Protein AF-A0A6N4TFT9-F1 (afdb_monomer_lite)

Secondary structure (DSSP, 8-state):
------EEEEEEEEEEETTEE--S-EEEEEETT-SS-SEEEE--TTSB---EEEEE--GGGGGSTT---SEEEEEEEE-TTB-EEEEEEEEE-TT-EEEEEEE--B-SS--EEEEEPPP----------

Organism: NCBI:txid2583452

Radius of gyration: 16.47 Å; chains: 1; bounding box: 48×40×41 Å

Structure (mmCIF, N/CA/C/O backbone):
data_AF-A0A6N4TFT9-F1
#
_entry.id   AF-A0A6N4TFT9-F1
#
loop_
_atom_site.group_PDB
_atom_site.id
_atom_site.type_symbol
_atom_site.label_atom_id
_atom_site.label_alt_id
_atom_site.label_comp_id
_atom_site.label_asym_id
_atom_site.label_entity_id
_atom_site.label_seq_id
_atom_site.pdbx_PDB_ins_code
_atom_site.Cartn_x
_atom_site.Cartn_y
_atom_site.Cartn_z
_atom_site.occupancy
_atom_site.B_iso_or_equiv
_atom_site.auth_seq_id
_atom_site.auth_comp_id
_atom_site.auth_asym_id
_atom_site.auth_atom_id
_atom_site.pdbx_PDB_model_num
ATOM 1 N N . MET A 1 1 ? 24.137 4.441 -13.137 1.00 48.81 1 MET A N 1
ATOM 2 C CA . MET A 1 1 ? 23.197 4.115 -14.230 1.00 48.81 1 MET A CA 1
ATOM 3 C C . MET A 1 1 ? 21.850 4.702 -13.858 1.00 48.81 1 MET A C 1
ATOM 5 O O . MET A 1 1 ? 21.406 4.487 -12.738 1.00 48.81 1 MET A O 1
ATOM 9 N N . GLU A 1 2 ? 21.261 5.510 -14.731 1.00 55.53 2 GLU A N 1
ATOM 10 C CA . GLU A 1 2 ? 19.994 6.19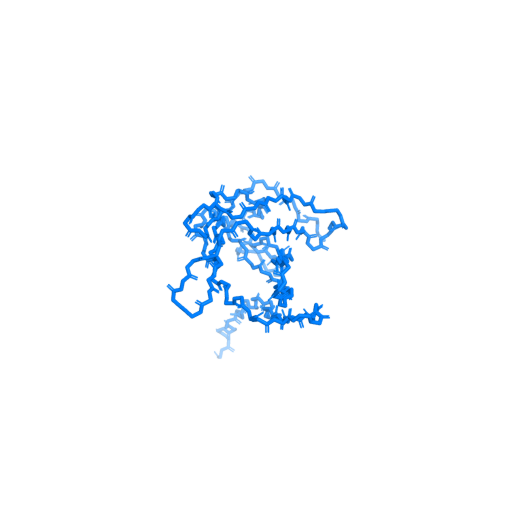4 -14.469 1.00 55.53 2 GLU A CA 1
ATOM 11 C C . GLU A 1 2 ? 18.829 5.234 -14.741 1.00 55.53 2 GLU A C 1
ATOM 13 O O . GLU A 1 2 ? 18.685 4.687 -15.836 1.00 55.53 2 GLU A O 1
ATOM 18 N N . VAL A 1 3 ? 18.009 4.957 -13.727 1.00 57.91 3 VAL A N 1
ATOM 19 C CA . VAL A 1 3 ? 16.847 4.082 -13.900 1.00 57.91 3 VAL A CA 1
ATOM 20 C C . VAL A 1 3 ? 15.719 4.903 -14.518 1.00 57.91 3 VAL A C 1
ATOM 22 O O . VAL A 1 3 ? 14.981 5.581 -13.807 1.00 57.91 3 VAL A O 1
ATOM 25 N N . VAL A 1 4 ? 15.605 4.810 -15.841 1.00 66.50 4 VAL A N 1
ATOM 26 C CA . VAL A 1 4 ? 14.468 5.312 -16.625 1.00 66.50 4 VAL A CA 1
ATOM 27 C C . VAL A 1 4 ? 13.208 4.484 -16.315 1.00 66.50 4 VAL A C 1
ATOM 29 O O . VAL A 1 4 ? 13.275 3.248 -16.336 1.00 66.50 4 VAL A O 1
ATOM 32 N N . TYR A 1 5 ? 12.101 5.167 -16.003 1.00 71.06 5 TYR A N 1
ATOM 33 C CA . TYR A 1 5 ? 10.776 4.599 -15.725 1.00 71.06 5 TYR A CA 1
ATOM 34 C C . TYR A 1 5 ? 9.868 4.774 -16.947 1.00 71.06 5 TYR A C 1
ATOM 36 O O . TYR A 1 5 ? 9.514 5.902 -17.282 1.00 71.06 5 TYR A O 1
ATOM 44 N N . ILE A 1 6 ? 9.498 3.678 -17.604 1.00 82.62 6 ILE A N 1
ATOM 45 C CA . ILE A 1 6 ? 8.637 3.695 -18.806 1.00 82.62 6 ILE A CA 1
ATOM 46 C C . ILE A 1 6 ? 7.600 2.561 -18.820 1.00 82.62 6 ILE A C 1
ATOM 48 O O . ILE A 1 6 ? 6.825 2.459 -19.764 1.00 82.62 6 ILE A O 1
ATOM 52 N N . ALA A 1 7 ? 7.537 1.751 -17.759 1.00 88.88 7 ALA A N 1
ATOM 53 C CA . ALA A 1 7 ? 6.508 0.735 -17.550 1.00 88.88 7 ALA A CA 1
ATOM 54 C C . ALA A 1 7 ? 5.667 1.057 -16.303 1.00 88.88 7 ALA A C 1
ATOM 56 O O . ALA A 1 7 ? 6.002 1.948 -15.519 1.00 88.88 7 ALA A O 1
ATOM 57 N N . GLU A 1 8 ? 4.588 0.307 -16.080 1.00 92.44 8 GLU A N 1
ATOM 58 C CA . GLU A 1 8 ? 3.697 0.475 -14.927 1.00 92.44 8 GLU A CA 1
ATOM 59 C C . GLU A 1 8 ? 3.405 -0.863 -14.252 1.00 92.44 8 GLU A C 1
ATOM 61 O O . GLU A 1 8 ? 3.247 -1.885 -14.919 1.00 92.44 8 GLU A O 1
ATOM 66 N N . GLY A 1 9 ? 3.304 -0.843 -12.926 1.00 94.38 9 GLY A N 1
ATOM 67 C CA . GLY A 1 9 ? 2.703 -1.909 -12.133 1.00 94.38 9 GLY A CA 1
ATOM 68 C C . GLY A 1 9 ? 1.507 -1.377 -11.352 1.00 94.38 9 GLY A C 1
ATOM 69 O O . GLY A 1 9 ? 1.387 -0.173 -11.119 1.00 94.38 9 GLY A O 1
ATOM 70 N N . THR A 1 10 ? 0.619 -2.275 -10.941 1.00 96.25 10 THR A N 1
ATOM 71 C CA . THR A 1 10 ? -0.615 -1.918 -10.239 1.00 96.25 10 THR A CA 1
ATOM 72 C C . THR A 1 10 ? -0.520 -2.303 -8.771 1.00 96.25 10 THR A C 1
ATOM 74 O O . THR A 1 10 ? -0.089 -3.405 -8.442 1.00 96.25 10 THR A O 1
ATOM 77 N N . LEU A 1 11 ? -0.990 -1.434 -7.880 1.00 97.56 11 LEU A N 1
ATOM 78 C CA . LEU A 1 11 ? -1.121 -1.712 -6.455 1.00 97.56 11 LEU A CA 1
ATOM 79 C C . LEU A 1 11 ? -2.552 -1.452 -5.979 1.00 97.56 11 LEU A C 1
ATOM 81 O O . LEU A 1 11 ? -3.143 -0.419 -6.282 1.00 97.56 11 LEU A O 1
ATOM 85 N N . VAL A 1 12 ? -3.092 -2.374 -5.185 1.00 98.00 12 VAL A N 1
ATOM 86 C CA . VAL A 1 12 ? -4.293 -2.144 -4.375 1.00 98.00 12 VAL A CA 1
ATOM 87 C C . VAL A 1 12 ? -3.941 -2.362 -2.911 1.00 98.00 12 VAL A C 1
ATOM 89 O O . VAL A 1 12 ? -3.333 -3.374 -2.561 1.00 98.00 12 VAL A O 1
ATOM 92 N N . ILE A 1 13 ? -4.334 -1.422 -2.055 1.00 98.31 13 ILE A N 1
ATOM 93 C CA . ILE A 1 13 ? -4.105 -1.495 -0.611 1.00 98.31 13 ILE A CA 1
ATOM 94 C C . ILE A 1 13 ? -5.444 -1.748 0.075 1.00 98.31 13 ILE A C 1
ATOM 96 O O . ILE A 1 13 ? -6.421 -1.059 -0.209 1.00 98.31 13 ILE A O 1
ATOM 100 N N . GLN A 1 14 ? -5.489 -2.735 0.968 1.00 98.12 14 GLN A N 1
ATOM 101 C CA . GLN A 1 14 ? -6.642 -3.029 1.814 1.00 98.12 14 GLN A CA 1
ATOM 102 C C . GLN A 1 14 ? -6.275 -2.866 3.277 1.00 98.12 14 GLN A C 1
ATOM 104 O O . GLN A 1 14 ? -5.407 -3.579 3.778 1.00 98.12 14 GLN A O 1
ATOM 109 N N . CYS A 1 15 ? -6.996 -1.992 3.965 1.00 98.00 15 CYS A N 1
ATOM 110 C CA . CYS A 1 15 ? -6.843 -1.775 5.393 1.00 98.00 15 CYS A CA 1
ATOM 111 C C . CYS A 1 15 ? -7.958 -2.485 6.153 1.00 98.00 15 CYS A C 1
ATOM 113 O O . CYS A 1 15 ? -9.143 -2.353 5.832 1.00 98.00 15 CYS A O 1
ATOM 115 N N . PHE A 1 16 ? -7.579 -3.230 7.181 1.00 97.19 16 PHE A N 1
ATOM 116 C CA . PHE A 1 16 ? -8.507 -3.976 8.014 1.00 97.19 16 PHE A CA 1
ATOM 117 C C . PHE A 1 16 ? -8.012 -4.008 9.459 1.00 97.19 16 PHE A C 1
ATOM 119 O O . PHE A 1 16 ? -6.837 -3.801 9.717 1.00 97.19 16 PHE A O 1
ATOM 126 N N . GLU A 1 17 ? -8.911 -4.261 10.399 1.00 95.88 17 GLU A N 1
ATOM 127 C CA . GLU A 1 17 ? -8.578 -4.625 11.776 1.00 95.88 17 GLU A CA 1
ATOM 128 C C . GLU A 1 17 ? -9.242 -5.969 12.046 1.00 95.88 17 GLU A C 1
ATOM 130 O O . GLU A 1 17 ? -10.469 -6.094 11.937 1.00 95.88 17 GLU A O 1
ATOM 135 N N . LYS A 1 18 ? -8.434 -6.974 12.404 1.00 90.12 18 LYS A N 1
ATOM 136 C CA . LYS A 1 18 ? -8.878 -8.371 12.541 1.00 90.12 18 LYS A CA 1
ATOM 137 C C . LYS A 1 18 ? -9.498 -8.878 11.232 1.00 90.12 18 LYS A C 1
ATOM 139 O O . LYS A 1 18 ? -8.768 -9.245 10.324 1.00 90.12 18 LYS A O 1
ATOM 144 N N . ASP A 1 19 ? -10.822 -8.811 11.105 1.00 89.38 19 ASP A N 1
ATOM 145 C CA . ASP A 1 19 ? -11.580 -9.250 9.925 1.00 89.38 19 ASP A CA 1
ATOM 146 C C . ASP A 1 19 ? -12.512 -8.160 9.370 1.00 89.38 19 ASP A C 1
ATOM 148 O O . ASP A 1 19 ? -13.329 -8.413 8.484 1.00 89.38 19 ASP A O 1
ATOM 152 N N . LYS A 1 20 ? -12.427 -6.932 9.898 1.00 95.19 20 LYS A N 1
ATOM 153 C CA . LYS A 1 20 ? -13.277 -5.811 9.486 1.00 95.19 20 LYS A CA 1
ATOM 154 C C . LYS A 1 20 ? -12.490 -4.831 8.635 1.00 95.19 20 LYS A C 1
ATOM 156 O O . LYS A 1 20 ? -11.467 -4.312 9.069 1.00 95.19 20 LYS A O 1
ATOM 161 N N . ASN A 1 21 ? -13.006 -4.542 7.446 1.00 97.06 21 ASN A N 1
ATOM 162 C CA . ASN A 1 21 ? -12.460 -3.508 6.574 1.00 97.06 21 ASN A CA 1
ATOM 163 C C . ASN A 1 21 ? -12.585 -2.123 7.218 1.00 97.06 21 ASN A C 1
ATOM 165 O O . ASN A 1 21 ? -13.593 -1.818 7.859 1.00 97.06 21 ASN A O 1
ATOM 169 N N . ILE A 1 22 ? -11.573 -1.281 7.011 1.00 97.31 22 ILE A N 1
ATOM 170 C CA . ILE A 1 22 ? -11.541 0.088 7.525 1.00 97.31 22 ILE A CA 1
ATOM 171 C C . ILE A 1 22 ? -11.534 1.063 6.349 1.00 97.31 22 ILE A C 1
ATOM 173 O O . ILE A 1 22 ? -10.559 1.152 5.600 1.00 97.31 22 ILE A O 1
ATOM 177 N N . SER A 1 23 ? -12.622 1.820 6.214 1.00 97.62 23 SER A N 1
ATOM 178 C CA . SER A 1 23 ? -12.732 2.926 5.260 1.00 97.62 23 SER A CA 1
ATOM 179 C C . SER A 1 23 ? -11.967 4.158 5.728 1.00 97.62 23 SER A C 1
ATOM 181 O O . SER A 1 23 ? -11.599 4.262 6.900 1.00 97.62 23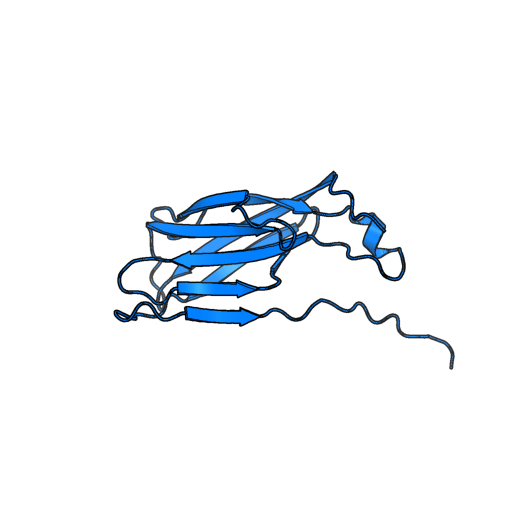 SER A O 1
ATOM 183 N N . ASP A 1 24 ? -11.768 5.127 4.837 1.00 97.75 24 ASP A N 1
ATOM 184 C CA . ASP A 1 24 ? -11.183 6.439 5.128 1.00 97.75 24 ASP A CA 1
ATOM 185 C C . ASP A 1 24 ? -9.836 6.362 5.863 1.00 97.75 24 ASP A C 1
ATOM 187 O O . ASP A 1 24 ? -9.553 7.179 6.747 1.00 97.75 24 ASP A O 1
ATOM 191 N N . VAL A 1 25 ? -9.028 5.346 5.554 1.00 98.12 25 VAL A N 1
ATOM 192 C CA . VAL A 1 25 ? -7.610 5.315 5.921 1.00 98.12 25 VAL A CA 1
ATOM 193 C C . VAL A 1 25 ? -6.871 6.143 4.888 1.00 98.12 25 VAL A C 1
ATOM 195 O O . VAL A 1 25 ? -7.036 5.918 3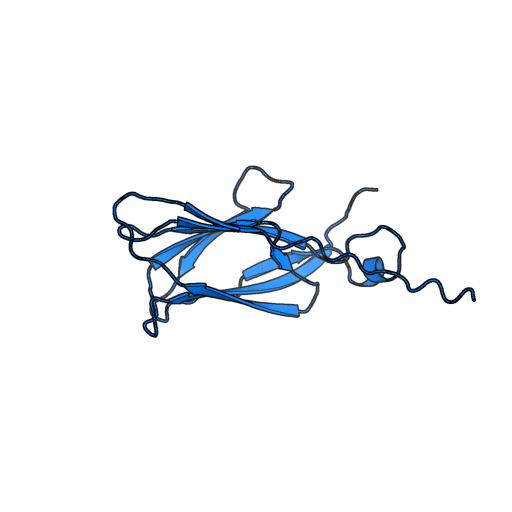.693 1.00 98.12 25 VAL A O 1
ATOM 198 N N . HIS A 1 26 ? -6.092 7.118 5.341 1.00 98.19 26 HIS A N 1
ATOM 199 C CA . HIS A 1 26 ? -5.257 7.944 4.480 1.00 98.19 26 HIS A CA 1
ATOM 200 C C . HIS A 1 26 ? -4.030 7.157 4.039 1.00 98.19 26 HIS A C 1
ATOM 202 O O . HIS A 1 26 ? -3.323 6.597 4.874 1.00 98.19 26 HIS A O 1
ATOM 208 N N . ILE A 1 27 ? -3.808 7.108 2.730 1.00 98.25 27 ILE A N 1
ATOM 209 C CA . ILE A 1 27 ? -2.742 6.360 2.079 1.00 98.25 27 ILE A CA 1
ATOM 210 C C . ILE A 1 27 ? -1.830 7.351 1.369 1.00 98.25 27 ILE A C 1
ATOM 212 O O . ILE A 1 27 ? -2.254 8.062 0.457 1.00 98.25 27 ILE A O 1
ATOM 216 N N . CYS A 1 28 ? -0.566 7.352 1.768 1.00 97.19 28 CYS A N 1
ATOM 217 C CA . CYS A 1 28 ? 0.478 8.190 1.206 1.00 97.19 28 CYS A CA 1
ATOM 218 C C . CYS A 1 28 ? 1.554 7.289 0.593 1.00 97.19 28 CYS A C 1
ATOM 220 O O . CYS A 1 28 ? 2.122 6.454 1.295 1.00 97.19 28 CYS A O 1
ATOM 222 N N . ILE A 1 29 ? 1.834 7.440 -0.705 1.00 96.94 29 ILE A N 1
ATOM 223 C CA . ILE A 1 29 ? 2.883 6.679 -1.400 1.00 96.94 29 ILE A CA 1
ATOM 224 C C . ILE A 1 29 ? 3.956 7.641 -1.891 1.00 96.94 29 ILE A C 1
ATOM 226 O O . ILE A 1 29 ? 3.661 8.619 -2.580 1.00 96.94 29 ILE A O 1
ATOM 230 N N . ARG A 1 30 ? 5.214 7.336 -1.577 1.00 95.06 30 ARG A N 1
ATOM 231 C CA . ARG A 1 30 ? 6.400 8.038 -2.075 1.00 95.06 30 ARG A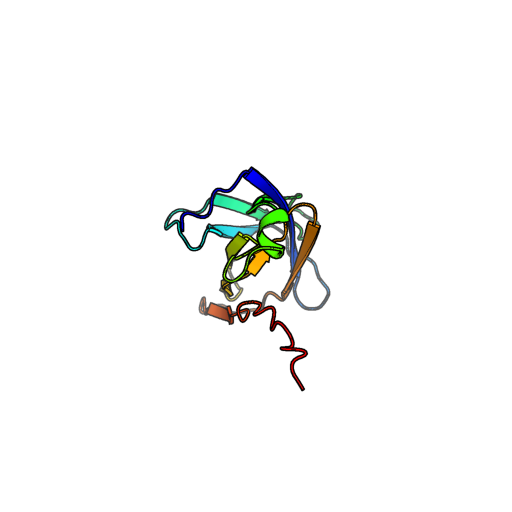 CA 1
ATOM 232 C C . ARG A 1 30 ? 7.261 7.074 -2.878 1.00 95.06 30 ARG A C 1
ATOM 234 O O . ARG A 1 30 ? 7.447 5.927 -2.481 1.00 95.06 30 ARG A O 1
ATOM 241 N N . ASP A 1 31 ? 7.795 7.552 -3.992 1.00 88.88 31 ASP A N 1
ATOM 242 C CA . ASP A 1 31 ? 8.962 6.922 -4.616 1.00 88.88 31 ASP A CA 1
ATOM 243 C C . ASP A 1 31 ? 10.158 7.163 -3.684 1.00 88.88 31 ASP A C 1
ATOM 245 O O . ASP A 1 31 ? 10.305 8.272 -3.176 1.00 88.88 31 ASP A O 1
ATOM 249 N N . ASP A 1 32 ? 10.999 6.157 -3.446 1.00 75.56 32 ASP A N 1
ATOM 250 C CA . ASP A 1 32 ? 12.210 6.282 -2.615 1.00 75.56 32 ASP A CA 1
ATOM 251 C C . ASP A 1 32 ? 13.110 7.471 -3.019 1.00 75.56 32 ASP A C 1
ATOM 253 O O . ASP A 1 32 ? 13.768 8.099 -2.194 1.00 75.56 32 ASP A O 1
ATOM 257 N N . ARG A 1 33 ? 13.076 7.870 -4.294 1.00 73.00 33 ARG A N 1
ATOM 258 C CA . ARG A 1 33 ? 13.857 9.002 -4.815 1.00 73.00 33 ARG A CA 1
ATOM 259 C C . ARG A 1 33 ? 13.201 10.364 -4.591 1.00 73.00 33 ARG A C 1
ATOM 261 O O . ARG A 1 33 ? 13.825 11.387 -4.873 1.00 73.00 33 ARG A O 1
ATOM 268 N N . LYS A 1 34 ? 11.932 10.405 -4.173 1.00 74.88 34 LYS A N 1
ATOM 269 C CA . LYS A 1 34 ? 11.123 11.627 -4.088 1.00 74.88 34 LYS A CA 1
ATOM 270 C C . LYS A 1 34 ? 10.695 11.895 -2.651 1.00 74.88 34 LYS A C 1
ATOM 272 O O . LYS A 1 34 ? 10.132 11.051 -1.966 1.00 74.88 34 LYS A O 1
ATOM 277 N N . THR A 1 35 ? 10.891 13.134 -2.219 1.00 75.12 35 THR A N 1
ATOM 278 C CA . THR A 1 35 ? 10.454 13.601 -0.896 1.00 75.12 35 THR A CA 1
ATOM 279 C C . THR A 1 35 ? 8.950 13.877 -0.835 1.00 75.12 35 THR A C 1
ATOM 281 O O . THR A 1 35 ? 8.345 13.753 0.227 1.00 75.12 35 THR A O 1
ATOM 284 N N . VAL A 1 36 ? 8.335 14.227 -1.969 1.00 85.06 36 VAL A N 1
ATOM 285 C CA . VAL A 1 36 ? 6.901 14.526 -2.076 1.00 85.06 36 VAL A CA 1
ATOM 286 C C . VAL A 1 36 ? 6.114 13.252 -2.416 1.00 85.06 36 VAL A C 1
ATOM 288 O O . VAL A 1 36 ? 6.549 12.497 -3.292 1.00 85.06 36 VAL A O 1
ATOM 291 N N . PRO A 1 37 ? 4.955 13.013 -1.771 1.00 91.31 37 PRO A N 1
ATOM 292 C CA . PRO A 1 37 ? 4.051 11.930 -2.142 1.00 91.31 37 PRO A CA 1
ATOM 293 C C . PRO A 1 37 ? 3.647 12.000 -3.612 1.00 91.31 37 PRO A C 1
ATOM 295 O O . PRO A 1 37 ? 3.249 13.049 -4.113 1.00 91.31 37 PRO A O 1
ATOM 298 N N . ILE A 1 38 ? 3.741 10.864 -4.297 1.00 94.06 38 ILE A N 1
ATOM 299 C CA . ILE A 1 38 ? 3.246 10.697 -5.668 1.00 94.06 38 ILE A CA 1
ATOM 300 C C . ILE A 1 38 ? 1.780 10.256 -5.688 1.00 94.06 38 ILE A C 1
ATOM 302 O O . ILE A 1 38 ? 1.103 10.436 -6.695 1.00 94.06 38 ILE A O 1
ATOM 306 N N . VAL A 1 39 ? 1.296 9.691 -4.579 1.00 95.69 39 VAL A N 1
ATOM 307 C CA . VAL A 1 39 ? -0.107 9.328 -4.371 1.00 95.69 39 VAL A CA 1
ATOM 308 C C . VAL A 1 39 ? -0.506 9.739 -2.961 1.00 95.69 39 VAL A C 1
ATOM 310 O O . VAL A 1 39 ? 0.212 9.458 -1.999 1.00 95.69 39 VAL A O 1
ATOM 313 N N . ASP A 1 40 ? -1.662 10.385 -2.863 1.00 96.88 40 ASP A N 1
ATOM 314 C CA . ASP A 1 40 ? -2.296 10.810 -1.620 1.00 96.88 40 ASP A CA 1
ATOM 315 C C . ASP A 1 40 ? -3.810 10.593 -1.770 1.00 96.88 40 ASP A C 1
ATOM 317 O O . ASP A 1 40 ? -4.489 11.333 -2.483 1.00 96.88 40 ASP A O 1
ATOM 321 N N . ILE A 1 41 ? -4.316 9.494 -1.204 1.00 97.56 41 ILE A N 1
ATOM 322 C CA . ILE A 1 41 ? -5.709 9.045 -1.368 1.00 97.56 41 ILE A CA 1
ATOM 323 C C . ILE A 1 41 ? -6.257 8.455 -0.065 1.00 97.56 41 ILE A C 1
ATOM 325 O O . ILE A 1 41 ? -5.561 8.370 0.946 1.00 97.56 41 ILE A O 1
ATOM 329 N N . LYS A 1 42 ? -7.520 8.019 -0.076 1.00 98.06 42 LYS A N 1
ATOM 330 C CA . LYS A 1 42 ? -8.141 7.296 1.038 1.00 98.06 42 LYS A CA 1
ATOM 331 C C . LYS A 1 42 ? -8.749 5.975 0.587 1.00 98.06 42 LYS A C 1
ATOM 333 O O . LYS A 1 42 ? -9.157 5.848 -0.566 1.00 98.06 42 LYS A O 1
ATOM 338 N N . THR A 1 43 ? -8.833 5.007 1.497 1.00 97.94 43 THR A N 1
ATOM 339 C CA . THR A 1 43 ? -9.608 3.782 1.261 1.00 97.94 43 THR A CA 1
ATOM 340 C C . THR A 1 43 ? -11.105 4.081 1.176 1.00 97.94 43 THR A C 1
ATOM 342 O O . THR A 1 43 ? -11.629 4.917 1.916 1.00 97.94 43 THR A O 1
ATOM 345 N N . GLY A 1 44 ? -11.800 3.382 0.280 1.00 97.19 44 GLY A N 1
ATOM 346 C CA . GLY A 1 44 ? -13.250 3.430 0.137 1.00 97.19 44 GLY A CA 1
ATOM 347 C C . GLY A 1 44 ? -13.986 2.648 1.226 1.00 97.19 44 GLY A C 1
ATOM 348 O O . GLY A 1 44 ? -13.395 2.127 2.173 1.00 97.19 44 GLY A O 1
ATOM 349 N N . VAL A 1 45 ? -15.308 2.541 1.081 1.00 95.56 45 VAL A N 1
ATOM 350 C CA . VAL A 1 45 ? -16.201 1.883 2.058 1.00 95.56 45 VAL A CA 1
ATOM 351 C C . VAL A 1 45 ? -15.910 0.393 2.264 1.00 95.56 45 VAL A C 1
ATOM 353 O O . VAL A 1 45 ? -16.211 -0.155 3.320 1.00 95.56 45 VAL A O 1
ATOM 356 N N . ASP A 1 46 ? -15.301 -0.266 1.280 1.00 95.75 46 ASP A N 1
ATOM 357 C CA . ASP A 1 46 ? -14.868 -1.663 1.350 1.00 95.75 46 ASP A CA 1
ATOM 358 C C . ASP A 1 46 ? -13.468 -1.826 1.973 1.00 95.75 46 ASP A C 1
ATOM 360 O O . ASP A 1 46 ? -12.930 -2.934 2.014 1.00 95.75 46 ASP A O 1
ATOM 364 N N . GLY A 1 47 ? -12.879 -0.731 2.464 1.00 97.06 47 GLY A N 1
ATOM 365 C CA . GLY A 1 47 ? -11.544 -0.668 3.049 1.00 97.06 47 GLY A CA 1
ATOM 366 C C . GLY A 1 47 ? -10.407 -0.797 2.044 1.00 97.06 47 GLY A C 1
ATOM 367 O O . GLY A 1 47 ? -9.275 -1.041 2.461 1.00 97.06 47 GLY A O 1
ATOM 368 N N . LYS A 1 48 ? -10.677 -0.641 0.741 1.00 98.00 48 LYS A N 1
ATOM 369 C CA . LYS A 1 48 ? -9.670 -0.742 -0.320 1.00 98.00 48 LYS A CA 1
ATOM 370 C C . LYS A 1 48 ? -9.457 0.583 -1.029 1.00 98.00 48 LYS A C 1
ATOM 372 O O . LYS A 1 48 ? -10.346 1.426 -1.095 1.00 98.00 48 LYS A O 1
ATOM 377 N N . THR A 1 49 ? -8.270 0.767 -1.584 1.00 98.06 49 THR A N 1
ATOM 378 C CA . THR A 1 49 ? -8.045 1.789 -2.609 1.00 98.06 49 THR A CA 1
ATOM 379 C C . THR A 1 49 ? -8.595 1.314 -3.955 1.00 98.06 49 THR A C 1
ATOM 381 O O . THR A 1 49 ? -8.754 0.112 -4.188 1.00 98.06 49 THR A O 1
ATOM 384 N N . GLU A 1 50 ? -8.800 2.242 -4.889 1.00 96.69 50 GLU A N 1
ATOM 385 C CA . GLU A 1 50 ? -8.836 1.879 -6.308 1.00 96.69 50 GLU A CA 1
ATOM 386 C C . GLU A 1 50 ? -7.474 1.310 -6.759 1.00 96.69 50 GLU A C 1
ATOM 388 O O . GLU A 1 50 ? -6.497 1.291 -5.999 1.00 96.69 50 GLU A O 1
ATOM 393 N N . LYS A 1 51 ? -7.403 0.821 -8.002 1.00 97.06 51 LYS A N 1
ATOM 394 C CA . LYS A 1 51 ? -6.146 0.364 -8.607 1.00 97.06 51 LYS A CA 1
ATOM 395 C C . LYS A 1 51 ? -5.214 1.553 -8.823 1.00 97.06 51 LYS A C 1
ATOM 397 O O . LYS A 1 51 ? -5.499 2.424 -9.637 1.00 97.06 51 LYS A O 1
ATOM 402 N N . ILE A 1 52 ? -4.091 1.558 -8.116 1.00 97.31 52 ILE A N 1
ATOM 403 C CA . ILE A 1 52 ? -3.072 2.599 -8.203 1.00 97.31 52 ILE A CA 1
ATOM 404 C C . ILE A 1 52 ? -2.035 2.166 -9.234 1.00 97.31 52 ILE A C 1
ATOM 406 O O . ILE A 1 52 ? -1.381 1.140 -9.046 1.00 97.31 52 ILE A O 1
ATOM 410 N N . GLN A 1 53 ? -1.869 2.950 -10.298 1.00 96.50 53 GLN A N 1
ATOM 411 C CA . GLN A 1 53 ? -0.791 2.744 -11.263 1.00 96.50 53 GLN A CA 1
ATOM 412 C C . GLN A 1 53 ? 0.476 3.431 -10.770 1.00 96.50 53 GLN A C 1
ATOM 414 O O . GLN A 1 53 ? 0.477 4.625 -10.468 1.00 96.50 53 GLN A O 1
ATOM 419 N N . LEU A 1 54 ? 1.555 2.663 -10.672 1.00 94.00 54 LEU A N 1
ATOM 420 C CA . LEU A 1 54 ? 2.853 3.129 -10.211 1.00 94.00 54 LEU A CA 1
ATOM 421 C C . LEU A 1 54 ? 3.890 2.884 -11.299 1.00 94.00 54 LEU A C 1
ATOM 423 O O . LEU A 1 54 ? 3.969 1.797 -11.872 1.00 94.00 54 LEU A O 1
ATOM 427 N N . GLN A 1 55 ? 4.700 3.904 -11.572 1.00 92.00 55 GLN A N 1
ATOM 428 C CA . GLN A 1 55 ? 5.757 3.812 -12.569 1.00 92.00 55 GLN A CA 1
ATOM 429 C C . GLN A 1 55 ? 6.843 2.836 -12.117 1.00 92.00 55 GLN A C 1
ATOM 431 O O . GLN A 1 55 ? 7.330 2.884 -10.991 1.00 92.00 55 GLN A O 1
ATOM 436 N N . THR A 1 56 ? 7.252 1.956 -13.018 1.00 90.19 56 THR A N 1
ATOM 437 C CA . THR A 1 56 ? 8.258 0.928 -12.760 1.00 90.19 56 THR A CA 1
ATOM 438 C C . THR A 1 56 ? 9.298 0.913 -13.880 1.00 90.19 56 THR A C 1
ATOM 440 O O . THR A 1 56 ? 9.049 1.410 -14.986 1.00 90.19 56 THR A O 1
ATOM 443 N N . PRO A 1 57 ? 10.510 0.412 -13.605 1.00 87.69 57 PRO A N 1
ATOM 444 C CA . PRO A 1 57 ? 11.465 0.122 -14.659 1.00 87.69 57 PRO A CA 1
ATOM 445 C C . PRO A 1 57 ? 10.916 -0.966 -15.590 1.00 87.69 57 PRO A C 1
ATOM 447 O O . PRO A 1 57 ? 10.099 -1.789 -15.184 1.00 87.69 57 PRO A O 1
ATOM 450 N N . GLU A 1 58 ? 11.390 -0.987 -16.833 1.00 85.44 58 GLU A N 1
ATOM 451 C CA . GLU A 1 58 ? 11.048 -2.045 -17.786 1.00 85.44 58 GLU A CA 1
ATOM 452 C C . GLU A 1 58 ? 11.482 -3.428 -17.308 1.00 85.44 58 GLU A C 1
ATOM 454 O O . GLU A 1 58 ? 12.525 -3.592 -16.663 1.00 85.44 58 GLU A O 1
ATOM 459 N N . LYS A 1 59 ? 10.704 -4.440 -17.699 1.00 81.56 59 LYS A N 1
ATOM 460 C CA . LYS A 1 59 ? 10.971 -5.837 -17.354 1.00 81.56 59 LYS A CA 1
ATOM 461 C C . LYS A 1 59 ? 12.320 -6.296 -17.904 1.00 81.56 59 LYS A C 1
ATOM 463 O O . LYS A 1 59 ? 13.001 -7.096 -17.269 1.00 81.56 59 LYS A O 1
ATOM 468 N N . GLU A 1 60 ? 12.734 -5.763 -19.044 1.00 81.50 60 GLU A N 1
ATOM 469 C CA . GLU A 1 60 ? 13.974 -6.059 -19.756 1.00 81.50 60 GLU A CA 1
ATOM 470 C C . GLU A 1 60 ? 15.214 -5.808 -18.885 1.00 81.50 60 GLU A C 1
ATOM 472 O O . GLU A 1 60 ? 16.233 -6.484 -19.036 1.00 81.50 60 GLU A O 1
ATOM 477 N N . LYS A 1 61 ? 15.116 -4.908 -17.896 1.00 77.62 61 LYS A N 1
ATOM 478 C CA . LYS A 1 61 ? 16.191 -4.672 -16.925 1.00 77.62 61 LYS A CA 1
ATOM 479 C C . LYS A 1 61 ? 16.469 -5.873 -16.027 1.00 77.62 61 LYS A C 1
ATOM 481 O O . LYS A 1 61 ? 17.561 -5.958 -15.483 1.00 77.62 61 LYS A O 1
ATOM 486 N N . SER A 1 62 ? 15.542 -6.824 -15.901 1.00 74.69 62 SER A N 1
ATOM 487 C CA . SER A 1 62 ? 15.779 -8.059 -15.135 1.00 74.69 62 SER A CA 1
ATOM 488 C C . SER A 1 62 ? 16.857 -8.948 -15.757 1.00 74.69 62 SER A C 1
ATOM 490 O O . SER A 1 62 ? 17.476 -9.736 -15.049 1.00 74.69 62 SER A O 1
ATOM 492 N N . PHE A 1 63 ? 17.123 -8.793 -17.058 1.00 76.94 63 PHE A N 1
ATOM 493 C CA . PHE A 1 63 ? 18.152 -9.545 -17.778 1.00 76.94 63 PHE A CA 1
ATOM 494 C C . PHE A 1 63 ? 19.535 -8.881 -17.726 1.00 76.94 63 PHE A C 1
ATOM 496 O O . PHE A 1 63 ? 20.495 -9.417 -18.274 1.00 76.94 63 PHE A O 1
ATOM 503 N N . GLN A 1 64 ? 19.655 -7.709 -17.094 1.00 77.81 64 GLN A N 1
ATOM 504 C CA . GLN A 1 64 ? 20.904 -6.960 -16.998 1.00 77.81 64 GLN A CA 1
ATOM 505 C C . GLN A 1 64 ? 21.476 -7.065 -15.584 1.00 77.81 64 GLN A C 1
ATOM 507 O O . GLN A 1 64 ? 20.812 -6.743 -14.597 1.00 77.81 64 GLN A O 1
ATOM 512 N N . GLN A 1 65 ? 22.739 -7.481 -15.481 1.00 74.88 65 GLN A N 1
ATOM 513 C CA . GLN A 1 65 ? 23.409 -7.616 -14.191 1.00 74.88 65 GLN A CA 1
ATOM 514 C C . GLN A 1 65 ? 23.456 -6.267 -13.452 1.00 74.88 65 GLN A C 1
ATOM 516 O O . GLN A 1 65 ? 23.785 -5.228 -14.027 1.00 74.88 65 GLN A 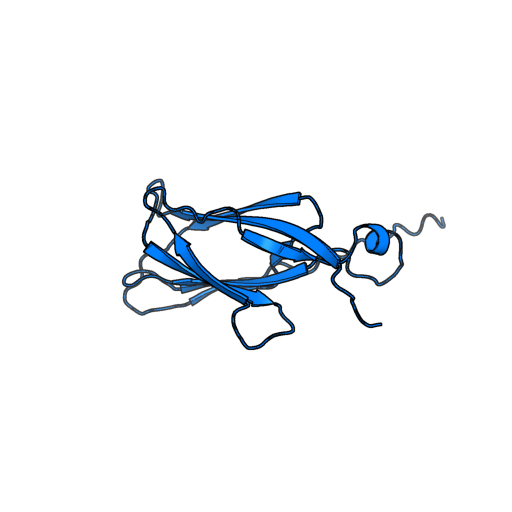O 1
ATOM 521 N N . GLY A 1 66 ? 23.120 -6.287 -12.159 1.00 74.00 66 GLY A N 1
ATOM 522 C CA . GLY A 1 66 ? 23.166 -5.106 -11.292 1.00 74.00 66 GLY A CA 1
ATOM 523 C C . GLY A 1 66 ? 22.038 -4.091 -11.506 1.00 74.00 66 GLY A C 1
ATOM 524 O O . GLY A 1 66 ? 22.086 -3.013 -10.915 1.00 74.00 66 GLY A O 1
ATOM 525 N N . GLN A 1 67 ? 21.030 -4.399 -12.328 1.00 76.94 67 GLN A N 1
ATOM 526 C CA . GLN A 1 67 ? 19.852 -3.546 -12.489 1.00 76.94 67 GLN A CA 1
ATOM 527 C C . GLN A 1 67 ? 18.708 -3.947 -11.551 1.00 76.94 67 GLN A C 1
ATOM 529 O O . GLN A 1 67 ? 18.551 -5.110 -11.188 1.00 76.94 67 GLN A O 1
ATOM 534 N N . CYS A 1 68 ? 17.878 -2.964 -11.190 1.00 78.75 68 CYS A N 1
ATOM 535 C CA . CYS A 1 68 ? 16.651 -3.167 -10.424 1.00 78.75 68 CYS A CA 1
ATOM 536 C C . CYS A 1 68 ? 15.440 -3.206 -11.380 1.00 78.75 68 CYS A C 1
ATOM 538 O O . CYS A 1 68 ? 15.128 -2.173 -11.982 1.00 78.75 68 CYS A O 1
ATOM 540 N N . PRO A 1 69 ? 14.758 -4.356 -11.548 1.00 83.38 69 PRO A N 1
ATOM 541 C CA . PRO A 1 69 ? 13.643 -4.502 -12.487 1.00 83.38 69 PRO A CA 1
ATOM 542 C C . PRO A 1 69 ? 12.267 -4.168 -11.884 1.00 83.38 69 PRO A C 1
ATOM 544 O O . PRO A 1 69 ? 11.243 -4.604 -12.403 1.00 83.38 69 PRO A O 1
ATOM 547 N N . TYR A 1 70 ? 12.227 -3.436 -10.770 1.00 87.19 70 TYR A N 1
ATOM 548 C CA . TYR A 1 70 ? 10.999 -3.062 -10.068 1.00 87.19 70 TYR A CA 1
ATOM 549 C C . TYR A 1 70 ? 11.101 -1.648 -9.482 1.00 87.19 70 TYR A C 1
ATOM 551 O O . TYR A 1 70 ? 12.190 -1.125 -9.239 1.00 87.19 70 TYR A O 1
ATOM 559 N N . GLY A 1 71 ? 9.950 -1.002 -9.293 1.00 89.19 71 GLY A N 1
ATOM 560 C CA . GLY A 1 71 ? 9.853 0.263 -8.566 1.00 89.19 71 GLY A CA 1
ATOM 561 C C . GLY A 1 71 ? 9.912 0.020 -7.060 1.00 89.19 71 GLY A C 1
ATOM 562 O O . GLY A 1 71 ? 9.432 -1.010 -6.587 1.00 89.19 71 GLY A O 1
ATOM 563 N N . ILE A 1 72 ? 10.503 0.957 -6.317 1.00 91.00 72 ILE A N 1
ATOM 564 C CA . ILE A 1 72 ? 10.653 0.879 -4.860 1.00 91.00 72 ILE A CA 1
ATOM 565 C C . ILE A 1 72 ? 9.887 2.040 -4.234 1.00 91.00 72 ILE A C 1
ATOM 567 O O . ILE A 1 72 ? 10.167 3.206 -4.520 1.00 91.00 72 ILE A O 1
ATOM 571 N N . PHE A 1 73 ? 8.924 1.708 -3.378 1.00 93.19 73 PHE A N 1
ATOM 572 C CA . PHE A 1 73 ? 7.995 2.671 -2.804 1.00 93.19 73 PHE A CA 1
ATOM 573 C C . PHE A 1 73 ? 7.940 2.598 -1.282 1.00 93.19 73 PHE A C 1
ATOM 575 O O . PHE A 1 73 ? 8.093 1.542 -0.667 1.00 93.19 73 PHE A O 1
ATOM 582 N N . HIS A 1 74 ? 7.668 3.752 -0.689 1.00 95.31 74 HIS A N 1
ATOM 583 C CA . HIS A 1 74 ? 7.367 3.931 0.719 1.00 95.31 74 HIS A CA 1
ATOM 584 C C . HIS A 1 74 ? 5.880 4.224 0.865 1.00 95.31 74 HIS A C 1
ATOM 586 O O . HIS A 1 74 ? 5.382 5.166 0.250 1.00 95.31 74 HIS A O 1
ATOM 592 N N . ILE A 1 75 ? 5.177 3.423 1.661 1.00 96.94 75 ILE A N 1
ATOM 593 C CA . ILE A 1 75 ? 3.727 3.523 1.838 1.00 96.94 75 ILE A CA 1
ATOM 594 C C . ILE A 1 75 ? 3.432 3.791 3.306 1.00 96.94 75 ILE A C 1
ATOM 596 O O . ILE A 1 75 ? 3.876 3.047 4.175 1.00 96.94 75 ILE A O 1
ATOM 600 N N . GLU A 1 76 ? 2.654 4.827 3.582 1.00 97.00 76 GLU A N 1
ATOM 601 C CA . GLU A 1 76 ? 2.160 5.140 4.919 1.00 97.00 76 GLU A CA 1
ATOM 602 C C . GLU A 1 76 ? 0.633 5.085 4.920 1.00 97.00 76 GLU A C 1
ATOM 604 O O . GLU A 1 76 ? -0.020 5.695 4.073 1.00 97.00 76 GLU A O 1
ATOM 609 N N . CYS A 1 77 ? 0.073 4.338 5.869 1.00 97.69 77 CYS A N 1
ATOM 610 C CA . CYS A 1 77 ? -1.363 4.206 6.084 1.00 97.69 77 CYS A CA 1
ATOM 611 C C . CYS A 1 77 ? -1.704 4.793 7.455 1.00 97.69 77 CYS A C 1
ATOM 613 O O . CYS A 1 77 ? -1.247 4.283 8.480 1.00 97.69 77 CYS A O 1
ATOM 615 N N . SER A 1 78 ? -2.504 5.857 7.491 1.00 97.00 78 SER A N 1
ATOM 616 C CA . SER A 1 78 ? -2.807 6.579 8.727 1.00 97.00 78 SER A CA 1
ATOM 617 C C . SER A 1 78 ? -4.301 6.840 8.906 1.00 97.00 78 SER A C 1
ATOM 619 O O . SER A 1 78 ? -5.038 7.138 7.965 1.00 97.00 78 SER A O 1
ATOM 621 N N . LYS A 1 79 ? -4.773 6.704 10.146 1.00 96.19 79 LYS A N 1
ATOM 622 C CA . LYS A 1 79 ? -6.139 7.040 10.552 1.00 96.19 79 LYS A CA 1
ATOM 623 C C . LYS A 1 79 ? -6.162 7.296 12.055 1.00 96.19 79 LYS A C 1
ATOM 625 O O . LYS A 1 79 ? -5.543 6.555 12.810 1.00 96.19 79 LYS A O 1
ATOM 630 N N . THR A 1 80 ? -6.892 8.314 12.502 1.00 94.94 80 THR A N 1
ATOM 631 C CA . THR A 1 80 ? -7.050 8.615 13.934 1.00 94.94 80 THR A CA 1
ATOM 632 C C . THR A 1 80 ? -7.556 7.397 14.715 1.00 94.94 80 THR A C 1
ATOM 634 O O . THR A 1 80 ? -8.483 6.714 14.272 1.00 94.94 80 THR A O 1
ATOM 637 N N . GLY A 1 81 ? -6.953 7.144 15.881 1.00 94.56 81 GLY A N 1
ATOM 638 C CA . GLY A 1 81 ? -7.240 5.980 16.728 1.00 94.56 81 GLY A CA 1
ATOM 639 C C . GLY A 1 81 ? -6.526 4.695 16.295 1.00 94.56 81 GLY A C 1
ATOM 640 O O . GLY A 1 81 ? -6.851 3.621 16.801 1.00 94.56 81 GLY A O 1
ATOM 641 N N . TYR A 1 82 ? -5.597 4.783 15.340 1.00 95.75 82 TYR A N 1
ATOM 642 C CA . TYR A 1 82 ? -4.735 3.686 14.911 1.00 95.75 82 TYR A CA 1
ATOM 643 C C . TYR A 1 82 ? -3.278 4.144 14.856 1.00 95.75 82 TYR A C 1
ATOM 645 O O . TYR A 1 82 ? -2.987 5.315 14.594 1.00 95.75 82 TYR A O 1
ATOM 653 N N . ALA A 1 83 ? -2.365 3.193 15.037 1.00 95.94 83 ALA A N 1
ATOM 654 C CA . ALA A 1 83 ? -0.960 3.390 14.721 1.00 95.94 83 ALA A CA 1
ATOM 655 C C . ALA A 1 83 ? -0.802 3.674 13.218 1.00 95.94 83 ALA A C 1
ATOM 657 O O . ALA A 1 83 ? -1.541 3.141 12.384 1.00 95.94 83 ALA A O 1
ATOM 658 N N . CYS A 1 84 ? 0.173 4.508 12.866 1.00 96.19 84 CYS A N 1
ATOM 659 C CA . CYS A 1 84 ? 0.541 4.723 11.473 1.00 96.19 84 CYS A CA 1
ATOM 660 C C . CYS A 1 84 ? 1.328 3.506 10.977 1.00 96.19 84 CYS A C 1
ATOM 662 O O . CYS A 1 84 ? 2.418 3.236 11.483 1.00 96.19 84 CYS A O 1
ATOM 664 N N . ALA A 1 85 ? 0.783 2.776 10.006 1.00 97.06 85 ALA A N 1
ATOM 665 C CA . ALA A 1 85 ? 1.464 1.635 9.408 1.00 97.06 85 ALA A CA 1
ATOM 666 C C . ALA A 1 85 ? 2.369 2.117 8.266 1.00 97.06 85 ALA A C 1
ATOM 668 O O . ALA A 1 85 ? 1.890 2.666 7.271 1.00 97.06 85 ALA A O 1
ATOM 669 N N . CYS A 1 86 ? 3.674 1.911 8.414 1.00 96.19 86 CYS A N 1
ATOM 670 C CA . CYS A 1 86 ? 4.706 2.352 7.486 1.00 96.19 86 CYS A CA 1
ATOM 671 C C . CYS A 1 86 ? 5.365 1.141 6.820 1.00 96.19 86 CYS A C 1
ATOM 673 O O . CYS A 1 86 ? 5.978 0.313 7.487 1.00 96.19 86 CYS A O 1
ATOM 675 N N . PHE A 1 87 ? 5.310 1.070 5.497 1.00 95.88 87 PHE A N 1
ATOM 676 C CA . PHE A 1 87 ? 5.940 0.024 4.703 1.00 95.88 87 PHE A CA 1
ATOM 677 C C . PHE A 1 87 ? 7.061 0.631 3.873 1.00 95.88 87 PHE A C 1
ATOM 679 O O . PHE A 1 87 ? 6.820 1.482 3.013 1.00 95.88 87 PHE A O 1
ATOM 686 N N . LYS A 1 88 ? 8.293 0.200 4.130 1.00 93.19 88 LYS A N 1
ATOM 687 C CA . LYS A 1 88 ? 9.480 0.653 3.404 1.00 93.19 88 LYS A CA 1
ATOM 688 C C . LYS A 1 88 ? 9.915 -0.373 2.376 1.00 93.19 88 LYS A C 1
ATOM 690 O O . LYS A 1 88 ? 9.796 -1.575 2.608 1.00 93.19 88 LYS A O 1
ATOM 695 N N . ASN A 1 89 ? 10.473 0.118 1.275 1.00 91.88 89 ASN A N 1
ATOM 696 C CA . ASN A 1 89 ? 11.008 -0.691 0.183 1.00 91.88 89 ASN A CA 1
ATOM 697 C C . ASN A 1 89 ? 9.989 -1.639 -0.473 1.00 91.88 89 ASN A C 1
ATOM 699 O O . ASN A 1 89 ? 10.336 -2.746 -0.882 1.00 91.88 89 ASN A O 1
ATOM 703 N N . VAL A 1 90 ? 8.727 -1.219 -0.585 1.00 92.69 90 VAL A N 1
ATOM 704 C CA . VAL A 1 90 ? 7.686 -2.001 -1.262 1.00 92.69 90 VAL A CA 1
ATOM 705 C C . VAL A 1 90 ? 8.012 -2.090 -2.749 1.00 92.69 90 VAL A C 1
ATOM 707 O O . VAL A 1 90 ? 8.178 -1.071 -3.418 1.00 92.69 90 VAL A O 1
ATOM 710 N N . GLN A 1 91 ? 8.102 -3.315 -3.260 1.00 91.44 91 GLN A N 1
ATOM 711 C CA . GLN A 1 91 ? 8.531 -3.597 -4.627 1.00 91.44 91 GLN A CA 1
ATOM 712 C C . GLN A 1 91 ? 7.317 -3.779 -5.530 1.00 91.44 91 GLN A C 1
ATOM 714 O O . GLN A 1 91 ? 6.465 -4.631 -5.271 1.00 91.44 91 GLN A O 1
ATOM 719 N N . ILE A 1 92 ? 7.245 -2.994 -6.601 1.00 92.25 92 ILE A N 1
ATOM 720 C CA . ILE A 1 92 ? 6.178 -3.085 -7.599 1.00 92.25 92 ILE A CA 1
ATOM 721 C C . ILE A 1 92 ? 6.805 -3.432 -8.943 1.00 92.25 92 ILE A C 1
ATOM 723 O O . ILE A 1 92 ? 7.691 -2.728 -9.429 1.00 92.25 92 ILE A O 1
ATOM 727 N N . PHE A 1 93 ? 6.355 -4.537 -9.527 1.00 90.06 93 PHE A N 1
ATOM 728 C CA . PHE A 1 93 ? 6.888 -5.069 -10.775 1.00 90.06 93 PHE A CA 1
ATOM 729 C C . PHE A 1 93 ? 6.069 -4.584 -11.979 1.00 90.06 93 PHE A C 1
ATOM 731 O O . PHE A 1 93 ? 4.845 -4.455 -11.868 1.00 90.06 93 PHE A O 1
ATOM 738 N N . PRO A 1 94 ? 6.714 -4.357 -13.136 1.00 91.12 94 PRO A N 1
ATOM 739 C CA . PRO A 1 94 ? 6.020 -3.962 -14.357 1.00 91.12 94 PRO A CA 1
ATOM 740 C C . PRO A 1 94 ? 5.014 -5.035 -14.793 1.00 91.12 94 PRO A C 1
ATOM 742 O O . PRO A 1 94 ? 5.331 -6.225 -14.838 1.00 91.12 94 PRO A O 1
ATOM 745 N N . GLY A 1 95 ? 3.793 -4.614 -15.124 1.00 90.00 95 GLY A N 1
ATOM 746 C CA . GLY A 1 95 ? 2.707 -5.474 -15.601 1.00 90.00 95 GLY A CA 1
ATOM 747 C C . GLY A 1 95 ? 2.069 -6.376 -14.538 1.00 90.00 95 GLY A C 1
ATOM 748 O O . GLY A 1 95 ? 1.266 -7.241 -14.887 1.00 90.00 95 GLY A O 1
ATOM 749 N N . VAL A 1 96 ? 2.408 -6.207 -13.255 1.00 91.69 96 VAL A N 1
ATOM 750 C CA . VAL A 1 96 ? 1.896 -7.045 -12.159 1.00 91.69 96 VAL A CA 1
ATOM 751 C C . VAL A 1 96 ? 0.817 -6.313 -11.364 1.00 91.69 96 VAL A C 1
ATOM 753 O O . VAL A 1 96 ? 0.955 -5.135 -11.046 1.00 91.69 9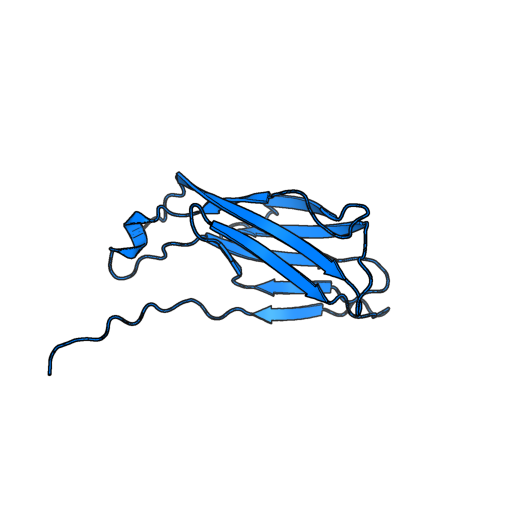6 VAL A O 1
ATOM 756 N N . ASN A 1 97 ? -0.246 -7.043 -11.006 1.00 93.12 97 ASN A N 1
ATOM 757 C CA . ASN A 1 97 ? -1.240 -6.597 -10.031 1.00 93.12 97 ASN A CA 1
ATOM 758 C C . ASN A 1 97 ? -0.823 -7.043 -8.624 1.00 93.12 97 ASN A C 1
ATOM 760 O O . ASN A 1 97 ? -0.951 -8.218 -8.279 1.00 93.12 97 ASN A O 1
ATOM 764 N N . SER A 1 98 ? -0.355 -6.099 -7.817 1.00 93.75 98 SER A N 1
ATOM 765 C CA . SER A 1 98 ? 0.052 -6.310 -6.431 1.00 93.75 98 SER A CA 1
ATOM 766 C C . SER A 1 98 ? -1.063 -5.947 -5.454 1.00 93.75 98 SER A C 1
ATOM 768 O O . SER A 1 98 ? -1.853 -5.025 -5.678 1.00 93.75 98 SER A O 1
ATOM 770 N N . TYR A 1 99 ? -1.102 -6.664 -4.333 1.00 95.25 99 TYR A N 1
ATOM 771 C CA . TYR A 1 99 ? -2.082 -6.457 -3.273 1.00 95.25 99 TYR A CA 1
ATOM 772 C C . TYR A 1 99 ? -1.381 -6.343 -1.921 1.00 95.25 99 TYR A C 1
ATOM 774 O O . TYR A 1 99 ? -0.716 -7.286 -1.495 1.00 95.25 99 TYR A O 1
ATOM 782 N N . LEU A 1 100 ? -1.537 -5.207 -1.241 1.00 96.38 100 LEU A N 1
ATOM 783 C CA . LEU A 1 100 ? -0.995 -4.987 0.099 1.00 96.38 100 LEU A CA 1
ATOM 784 C C . LEU A 1 100 ? -2.126 -5.023 1.126 1.00 96.38 100 LEU A C 1
ATOM 786 O O . LEU A 1 100 ? -3.030 -4.190 1.112 1.00 96.38 100 LEU A O 1
ATOM 790 N N . ARG A 1 101 ? -2.060 -5.995 2.035 1.00 95.81 101 ARG A N 1
ATOM 791 C CA . ARG A 1 101 ? -2.979 -6.127 3.168 1.00 95.81 101 ARG A CA 1
ATOM 792 C C . ARG A 1 101 ? -2.356 -5.486 4.402 1.00 95.81 101 ARG A C 1
ATOM 794 O O . ARG A 1 101 ? -1.275 -5.891 4.813 1.00 95.81 101 ARG A O 1
ATOM 801 N N . VAL A 1 102 ? -3.051 -4.517 4.988 1.00 96.75 102 VAL A N 1
ATOM 802 C CA . VAL A 1 102 ? -2.582 -3.719 6.124 1.00 96.75 102 VAL A CA 1
ATOM 803 C C . VAL A 1 102 ? -3.478 -3.975 7.330 1.00 96.75 102 VAL A C 1
ATOM 805 O O . VAL A 1 102 ? -4.649 -3.596 7.319 1.00 96.75 102 VAL A O 1
ATOM 808 N N . ASP A 1 103 ? -2.915 -4.611 8.357 1.00 95.81 103 ASP A N 1
ATOM 809 C CA . ASP A 1 103 ? -3.563 -4.755 9.663 1.00 95.81 103 ASP A CA 1
ATOM 810 C C . ASP A 1 103 ? -3.374 -3.464 10.471 1.00 95.81 103 ASP A C 1
ATOM 812 O O . ASP A 1 103 ? -2.267 -3.121 10.889 1.00 95.81 103 ASP A O 1
ATOM 816 N N . MET A 1 104 ? -4.456 -2.713 10.644 1.00 96.00 104 MET A N 1
ATOM 817 C CA . MET A 1 104 ? -4.469 -1.450 11.369 1.00 96.00 104 MET A CA 1
ATOM 818 C C . MET A 1 104 ? -4.591 -1.731 12.865 1.00 96.00 104 MET A C 1
ATOM 820 O O . MET A 1 104 ? -5.658 -2.079 13.375 1.00 96.00 104 MET A O 1
ATOM 824 N N . LYS A 1 105 ? -3.498 -1.521 13.595 1.00 94.69 105 LYS A N 1
ATOM 825 C CA . LYS A 1 105 ? -3.464 -1.713 15.047 1.00 94.69 105 LYS A CA 1
ATOM 826 C C . LYS A 1 105 ? -4.022 -0.490 15.762 1.00 94.69 105 LYS A C 1
ATOM 828 O O . LYS A 1 105 ? -3.604 0.635 15.489 1.00 94.69 105 LYS A O 1
ATOM 833 N N . LYS A 1 106 ? -4.948 -0.704 16.699 1.00 94.12 106 LYS A N 1
ATOM 834 C CA . LYS A 1 106 ? -5.444 0.361 17.579 1.00 94.12 106 LYS A CA 1
ATOM 835 C C . LYS A 1 106 ? -4.312 0.945 18.392 1.00 94.12 106 LYS A C 1
ATOM 837 O O . LYS A 1 106 ? -3.611 0.221 19.095 1.00 94.12 106 LYS A O 1
ATOM 842 N N . ASP A 1 107 ? -4.193 2.258 18.312 1.00 90.94 107 ASP A N 1
ATOM 843 C CA . ASP A 1 107 ? -3.289 3.020 19.146 1.00 90.94 107 ASP A CA 1
ATOM 844 C C . ASP A 1 107 ? -3.714 4.486 19.154 1.00 90.94 107 ASP A C 1
ATOM 846 O O . ASP A 1 107 ? -3.807 5.136 18.113 1.00 90.94 107 ASP A O 1
ATOM 850 N N . ASP A 1 108 ? -3.937 5.012 20.351 1.00 77.25 108 ASP A N 1
ATOM 851 C CA . ASP A 1 108 ? -4.322 6.406 20.557 1.00 77.25 108 ASP A CA 1
ATOM 852 C C . ASP A 1 108 ? -3.098 7.319 20.728 1.00 77.25 108 ASP A C 1
ATOM 854 O O . ASP A 1 108 ? -3.231 8.539 20.808 1.00 77.25 108 ASP A O 1
ATOM 858 N N . LYS A 1 109 ? -1.890 6.742 20.779 1.00 81.38 109 LYS A N 1
ATOM 859 C CA . LYS A 1 109 ? -0.632 7.477 20.963 1.00 81.38 109 LYS A CA 1
ATOM 860 C C . LYS A 1 109 ? 0.017 7.902 19.646 1.00 81.38 109 LYS A C 1
ATOM 862 O O . LYS A 1 109 ? 1.011 8.623 19.679 1.00 81.38 109 LYS A O 1
ATOM 867 N N . GLY A 1 110 ? -0.525 7.469 18.505 1.00 72.06 110 GLY A N 1
ATOM 868 C CA . GLY A 1 110 ? 0.011 7.796 17.183 1.00 72.06 110 GLY A CA 1
ATOM 869 C C . GLY A 1 110 ? 1.390 7.187 16.921 1.00 72.06 110 GLY A C 1
ATOM 870 O O . GLY A 1 110 ? 2.215 7.795 16.240 1.00 72.06 110 GLY A O 1
ATOM 871 N N . SER A 1 111 ? 1.663 6.009 17.485 1.00 89.38 111 SER A N 1
ATOM 872 C CA . SER A 1 111 ? 2.890 5.262 17.214 1.00 89.38 111 SER A CA 1
ATOM 873 C C . SER A 1 111 ? 3.000 4.872 15.739 1.00 89.38 111 SER A C 1
ATOM 875 O O . SER A 1 111 ? 2.026 4.895 14.982 1.00 89.38 111 SER A O 1
ATOM 877 N N . LYS A 1 112 ? 4.223 4.535 15.321 1.00 90.62 112 LYS A N 1
ATOM 878 C CA . LYS A 1 112 ? 4.507 4.012 13.985 1.00 90.62 112 LYS A CA 1
ATOM 879 C C . LYS A 1 112 ? 4.769 2.515 14.078 1.00 90.62 112 LYS A C 1
ATOM 881 O O . LYS A 1 112 ? 5.614 2.099 14.866 1.00 90.62 112 LYS A O 1
ATOM 886 N N . ASP A 1 113 ? 4.070 1.743 13.259 1.00 91.06 113 ASP A N 1
ATOM 887 C CA . ASP A 1 113 ? 4.325 0.322 13.044 1.00 91.06 113 ASP A CA 1
ATOM 888 C C . ASP A 1 113 ? 5.048 0.171 11.706 1.00 91.06 113 ASP A C 1
ATOM 890 O O . ASP A 1 113 ? 4.466 0.435 10.654 1.00 91.06 113 ASP A O 1
ATOM 894 N N . GLU A 1 114 ? 6.339 -0.155 11.741 1.00 92.75 114 GLU A N 1
ATOM 895 C CA . GLU A 1 114 ? 7.194 -0.128 10.555 1.00 92.75 114 GLU A CA 1
ATOM 896 C C . GLU A 1 114 ? 7.571 -1.536 10.089 1.00 92.75 114 GLU A C 1
ATOM 898 O O . GLU A 1 114 ? 8.109 -2.340 10.848 1.00 92.75 114 GLU A O 1
ATOM 903 N N . ILE A 1 115 ? 7.337 -1.804 8.806 1.00 92.00 115 ILE A N 1
ATOM 904 C CA . ILE A 1 115 ? 7.756 -3.017 8.110 1.00 92.00 115 ILE A CA 1
ATOM 905 C C . ILE A 1 115 ? 8.720 -2.610 7.000 1.00 92.00 115 ILE A C 1
ATOM 907 O O . ILE A 1 115 ? 8.386 -1.801 6.134 1.00 92.00 115 ILE A O 1
ATOM 911 N N . ILE A 1 116 ? 9.917 -3.190 7.008 1.00 89.75 116 ILE A N 1
ATOM 912 C CA . ILE A 1 116 ? 10.936 -2.958 5.984 1.00 89.75 116 ILE A CA 1
ATOM 913 C C . ILE A 1 116 ? 11.048 -4.222 5.142 1.00 89.75 116 ILE A C 1
ATOM 915 O O . ILE A 1 116 ? 11.459 -5.270 5.640 1.00 89.75 116 ILE A O 1
ATOM 919 N N . PHE A 1 117 ? 10.698 -4.126 3.861 1.00 85.44 117 PHE A N 1
ATOM 920 C CA . PHE A 1 117 ? 10.925 -5.223 2.933 1.00 85.44 117 PHE A CA 1
ATOM 921 C C . PHE A 1 117 ? 12.408 -5.253 2.534 1.00 85.44 117 PHE A C 1
ATOM 923 O O . PHE A 1 117 ? 12.956 -4.229 2.113 1.00 85.44 117 PHE A O 1
ATOM 930 N N . PRO A 1 118 ? 13.096 -6.400 2.661 1.00 83.31 118 PRO A N 1
ATOM 931 C CA . PRO A 1 118 ? 14.455 -6.514 2.159 1.00 83.31 118 PRO A CA 1
ATOM 932 C C . PRO A 1 118 ? 14.447 -6.370 0.635 1.00 83.31 118 PRO A C 1
ATOM 934 O O . PRO A 1 118 ? 13.525 -6.830 -0.048 1.00 83.31 118 PRO A O 1
ATOM 937 N N . HIS A 1 119 ? 15.484 -5.738 0.088 1.00 72.75 119 HIS A N 1
ATOM 938 C CA . HIS A 1 119 ? 15.654 -5.670 -1.360 1.00 72.75 119 HIS A CA 1
ATOM 939 C C . HIS A 1 119 ? 15.720 -7.086 -1.940 1.00 72.75 119 HIS A C 1
ATOM 941 O O . HIS A 1 119 ? 16.370 -7.972 -1.382 1.00 72.75 119 HIS A O 1
ATOM 947 N N . HIS A 1 120 ? 15.033 -7.314 -3.060 1.00 66.56 120 HIS A N 1
ATOM 948 C CA . HIS A 1 120 ? 15.191 -8.559 -3.798 1.00 66.56 120 HIS A CA 1
ATOM 949 C C . HIS A 1 120 ? 16.582 -8.566 -4.426 1.00 66.56 120 HIS A C 1
ATOM 951 O O . HIS A 1 120 ? 16.847 -7.820 -5.371 1.00 66.56 120 HIS A O 1
ATOM 957 N N . HIS A 1 121 ? 17.452 -9.420 -3.898 1.00 57.47 121 HIS A N 1
ATOM 958 C CA . HIS A 1 121 ? 18.693 -9.808 -4.546 1.00 57.47 121 HIS A CA 1
ATOM 959 C C . HIS A 1 121 ? 18.383 -11.041 -5.396 1.00 57.47 121 HIS A C 1
ATOM 961 O O . HIS A 1 121 ? 18.189 -12.131 -4.863 1.00 57.47 121 HIS A O 1
ATOM 967 N N . LEU A 1 122 ? 18.288 -10.876 -6.717 1.00 53.25 122 LEU A N 1
ATOM 968 C CA . LEU A 1 122 ? 18.391 -12.025 -7.614 1.00 53.25 122 LEU A CA 1
ATOM 969 C C . LEU A 1 122 ? 19.842 -12.509 -7.519 1.00 53.25 122 LEU A C 1
ATOM 971 O O . LEU A 1 122 ? 20.739 -11.899 -8.098 1.00 53.25 122 LEU A O 1
ATOM 975 N N . PHE A 1 123 ? 20.088 -13.548 -6.722 1.00 43.97 123 PHE A N 1
ATOM 976 C CA . PHE A 1 123 ? 21.362 -14.253 -6.756 1.00 43.97 123 PHE A CA 1
ATOM 977 C C . PHE A 1 123 ? 21.412 -15.014 -8.080 1.00 43.97 123 PHE A C 1
ATOM 979 O O . PHE A 1 123 ? 20.567 -15.868 -8.342 1.00 43.97 123 PHE A O 1
ATOM 986 N N . VAL A 1 124 ? 22.368 -14.668 -8.939 1.00 48.66 124 VAL A N 1
ATOM 987 C CA . VAL A 1 124 ? 22.763 -15.561 -10.026 1.00 48.66 124 VAL A CA 1
ATOM 988 C C . VAL A 1 124 ? 23.489 -16.716 -9.342 1.00 48.66 124 VAL A C 1
ATOM 990 O O . VAL A 1 124 ? 24.483 -16.479 -8.658 1.00 48.66 124 VAL A O 1
ATOM 993 N N . GLU A 1 125 ? 22.977 -17.941 -9.455 1.00 44.34 125 GLU A N 1
ATOM 994 C CA . GLU A 1 125 ? 23.803 -19.112 -9.162 1.00 44.34 125 GLU A CA 1
ATOM 995 C C . GLU A 1 125 ? 24.943 -19.114 -10.182 1.00 44.34 125 GLU A C 1
ATOM 997 O O . GLU A 1 125 ? 24.715 -19.297 -11.382 1.00 44.34 125 GLU A O 1
ATOM 1002 N N . ASP A 1 126 ? 26.168 -18.860 -9.719 1.00 48.34 126 ASP A N 1
ATOM 1003 C CA . ASP A 1 126 ? 27.363 -19.136 -10.507 1.00 48.34 126 ASP A CA 1
ATOM 1004 C C . ASP A 1 126 ? 27.420 -20.654 -10.727 1.00 48.34 126 ASP A C 1
ATOM 1006 O O . ASP A 1 126 ? 27.939 -21.404 -9.904 1.00 48.34 126 ASP A O 1
ATOM 1010 N N . ASN A 1 127 ? 26.880 -21.119 -11.855 1.00 49.28 127 ASN A N 1
ATOM 1011 C CA . ASN A 1 127 ? 27.027 -22.494 -12.338 1.00 49.28 127 ASN A CA 1
ATOM 1012 C C . ASN A 1 127 ? 28.446 -22.748 -12.881 1.00 49.28 127 ASN A C 1
ATOM 1014 O O . ASN A 1 127 ? 28.613 -23.294 -13.967 1.00 49.28 127 ASN A O 1
ATOM 1018 N N . ASN A 1 128 ? 29.470 -22.340 -12.132 1.00 48.69 128 ASN A N 1
ATOM 1019 C CA . ASN A 1 128 ? 30.855 -22.718 -12.379 1.00 48.69 128 ASN A CA 1
ATOM 1020 C C . ASN A 1 128 ? 31.343 -23.568 -11.200 1.00 48.69 128 ASN A C 1
ATOM 1022 O O . ASN A 1 128 ? 32.013 -23.071 -10.294 1.00 48.69 128 ASN A O 1
ATOM 1026 N N . ALA A 1 129 ? 30.967 -24.848 -11.239 1.00 42.84 129 ALA A N 1
ATOM 1027 C CA . ALA A 1 129 ? 31.644 -25.940 -10.545 1.00 42.84 129 ALA A CA 1
ATOM 1028 C C . ALA A 1 129 ? 32.508 -26.712 -11.551 1.00 42.84 129 ALA A C 1
ATOM 1030 O O . ALA A 1 129 ? 32.033 -26.907 -12.695 1.00 42.84 129 ALA A O 1
#

Foldseek 3Di:
DDQDWDFKFKEKEWEDAPPGTDWFWWKFKDFPVDPHTPDTDIHHPRRMDDIDIDTFGDCVQVVPPPGDQWTFMWMWTDDAQWAIEIEGRDTTHGPYYYYHYHHTHGDNVNHYDYDYDDDDDPDDPPPPD

pLDDT: mean 86.83, std 14.23, range [42.84, 98.31]

Sequence (129 aa):
MEVVYIAEGTLVIQCFEKDKNISDVHICIRDDRKTVPIVDIKTGVDGKTEKIQLQTPEKEKSFQQGQCPYGIFHIECSKTGYACACFKNVQIFPGVNSYLRVDMKKDDKGSKDEIIFPHHHLFVEDNNA